Protein AF-A0A060ZAL7-F1 (afdb_monomer_lite)

Sequence (118 aa):
MSLSHTKVSDWQGLYKTVYSAVDTVRSLPQSIQLFQEISEGLSDDLYYIASLISRVVDFEGSLAENRFTVKPNVDPAIDEKKRRMMGLSDFLTDVARRELEHLDTRIPSCCVIYIPLV

Radius of gyration: 24.62 Å; chains: 1; bounding box: 59×27×68 Å

Secondary structure (DSSP, 8-state):
-PPP---HHHHHHHHHHHHHHHHHHHHS-TTSHHHHHHHHHS-HHHHHHHHHHHHHB-HHHHHHTTS--BPTTS-HHHHHHHHHHHTHHHHHHHHHHHHHHHS-TT------------

InterPro domains:
  IPR036187 DNA mismatch repair protein MutS, core domain superfamily [SSF48334] (15-116)

Organism: Oncorhynchus mykiss (NCBI:txid8022)

pLDDT: mean 85.96, std 7.51, range [42.53, 92.75]

Structure (mmCIF, N/CA/C/O backbone):
data_AF-A0A060ZAL7-F1
#
_entry.id   AF-A0A060ZAL7-F1
#
loop_
_atom_site.group_PDB
_atom_site.id
_atom_site.type_symbol
_atom_site.label_atom_id
_atom_site.label_alt_id
_atom_site.label_comp_id
_atom_site.label_asym_id
_atom_site.label_entity_id
_atom_site.label_seq_id
_atom_site.pdbx_PDB_ins_code
_atom_site.Cartn_x
_atom_site.Cartn_y
_atom_site.Cartn_z
_atom_site.occupancy
_atom_site.B_iso_or_equiv
_atom_site.auth_seq_id
_atom_site.auth_comp_id
_atom_site.auth_asym_id
_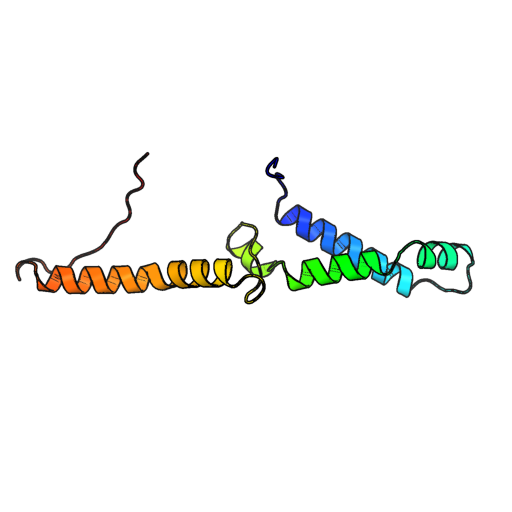atom_site.auth_atom_id
_atom_site.pdbx_PDB_model_num
ATOM 1 N N . MET A 1 1 ? -9.206 19.551 -6.755 1.00 42.53 1 MET A N 1
ATOM 2 C CA . MET A 1 1 ? -9.045 18.711 -5.549 1.00 42.53 1 MET A CA 1
ATOM 3 C C . MET A 1 1 ? -7.721 19.098 -4.913 1.00 42.53 1 MET A C 1
ATOM 5 O O . MET A 1 1 ? -6.714 19.014 -5.605 1.00 42.53 1 MET A O 1
ATOM 9 N N . SER A 1 2 ? -7.704 19.614 -3.681 1.00 52.81 2 SER A N 1
ATOM 10 C CA . SER A 1 2 ? -6.440 19.894 -2.986 1.00 52.81 2 SER A CA 1
ATOM 11 C C . SER A 1 2 ? -5.767 18.567 -2.643 1.00 52.81 2 SER A C 1
ATOM 13 O O . SER A 1 2 ? -6.385 17.726 -1.991 1.00 52.81 2 SER A O 1
ATOM 15 N N . LEU A 1 3 ? -4.531 18.364 -3.096 1.00 58.31 3 LEU A N 1
ATOM 16 C CA . LEU A 1 3 ? -3.723 17.214 -2.695 1.00 58.31 3 LEU A CA 1
ATOM 17 C C . LEU A 1 3 ? -3.524 17.278 -1.176 1.00 58.31 3 LEU A C 1
ATOM 19 O O . LEU A 1 3 ? -2.961 18.242 -0.662 1.00 58.31 3 LEU A O 1
ATOM 23 N N . SER A 1 4 ? -4.032 16.287 -0.448 1.00 64.31 4 SER A N 1
ATOM 24 C CA . SER A 1 4 ? -3.798 16.187 0.987 1.00 64.31 4 SER A CA 1
ATOM 25 C C . SER A 1 4 ? -2.343 15.774 1.228 1.00 64.31 4 SER A C 1
ATOM 27 O O . SER A 1 4 ? -1.859 14.802 0.651 1.00 64.31 4 SER A O 1
ATOM 29 N N . HIS A 1 5 ? -1.627 16.499 2.090 1.00 70.50 5 HIS A N 1
ATOM 30 C CA . HIS A 1 5 ? -0.227 16.214 2.451 1.00 70.50 5 HIS A CA 1
ATOM 31 C C . HIS A 1 5 ? -0.082 15.061 3.462 1.00 70.50 5 HIS A C 1
ATOM 33 O O . HIS A 1 5 ? 0.833 15.046 4.284 1.00 70.50 5 HIS A O 1
ATOM 39 N N . THR A 1 6 ? -1.005 14.104 3.422 1.00 80.25 6 THR A N 1
ATOM 40 C CA . THR A 1 6 ? -1.098 13.005 4.380 1.00 80.25 6 THR A CA 1
ATOM 41 C C . THR A 1 6 ? 0.060 12.033 4.172 1.00 80.25 6 THR A C 1
ATOM 43 O O . THR A 1 6 ? 0.226 11.468 3.088 1.00 80.25 6 THR A O 1
ATOM 46 N N . LYS A 1 7 ? 0.873 11.830 5.208 1.00 84.69 7 LYS A N 1
ATOM 47 C CA . LYS A 1 7 ? 1.998 10.889 5.204 1.00 84.69 7 LYS A CA 1
ATOM 48 C C . LYS A 1 7 ? 1.524 9.475 5.532 1.00 84.69 7 LYS A C 1
ATOM 50 O O . LYS A 1 7 ? 0.463 9.267 6.115 1.00 84.69 7 LYS A O 1
ATOM 55 N N . VAL A 1 8 ? 2.361 8.481 5.227 1.00 85.69 8 VAL A N 1
ATOM 56 C CA . VAL A 1 8 ? 2.136 7.078 5.632 1.00 85.69 8 VAL A CA 1
ATOM 57 C C . VAL A 1 8 ? 1.980 6.957 7.154 1.00 85.69 8 VAL A C 1
ATOM 59 O O . VAL A 1 8 ? 1.145 6.191 7.628 1.00 85.69 8 VAL A O 1
ATOM 62 N N . SER A 1 9 ? 2.727 7.762 7.917 1.00 86.88 9 SER A N 1
ATOM 63 C CA . SER A 1 9 ? 2.621 7.842 9.379 1.00 86.88 9 SER A CA 1
ATOM 64 C C . SER A 1 9 ? 1.226 8.242 9.853 1.00 86.88 9 SER A C 1
ATOM 66 O O . SER A 1 9 ? 0.755 7.723 10.861 1.00 86.88 9 SER A O 1
ATOM 68 N N . ASP A 1 10 ? 0.552 9.126 9.119 1.00 89.56 10 ASP A N 1
ATOM 69 C CA . ASP A 1 10 ? -0.774 9.618 9.487 1.00 89.56 10 ASP A CA 1
ATOM 70 C C . ASP A 1 10 ? -1.815 8.510 9.276 1.00 89.56 10 ASP A C 1
ATOM 72 O O . ASP A 1 10 ? -2.661 8.277 10.137 1.00 89.56 10 ASP A O 1
ATOM 76 N N . TRP A 1 11 ? -1.691 7.748 8.182 1.00 89.56 11 TRP A N 1
ATOM 77 C CA . TRP A 1 11 ? -2.512 6.559 7.924 1.00 89.56 11 TRP A CA 1
ATOM 78 C C . TRP A 1 11 ? -2.286 5.452 8.957 1.00 89.56 11 TRP A C 1
ATOM 80 O O . TRP A 1 11 ? -3.244 4.823 9.406 1.00 89.56 11 TRP A O 1
ATOM 90 N N . GLN A 1 12 ? -1.034 5.225 9.365 1.00 89.31 12 GLN A N 1
ATOM 91 C CA . GLN A 1 12 ? -0.713 4.284 10.441 1.00 89.31 12 GLN A CA 1
ATOM 92 C C . GLN A 1 12 ? -1.290 4.738 11.783 1.00 89.31 12 GLN A C 1
ATOM 94 O O . GLN A 1 12 ? -1.826 3.913 12.522 1.00 89.31 12 GLN A O 1
ATOM 99 N N . GLY A 1 13 ? -1.184 6.032 12.097 1.00 91.00 13 GLY A N 1
ATOM 100 C CA . GLY A 1 13 ? -1.766 6.626 13.296 1.00 91.00 13 GLY A CA 1
ATOM 101 C C . GLY A 1 13 ? -3.276 6.432 13.326 1.00 91.00 13 GLY A C 1
ATOM 102 O O . GLY A 1 13 ? -3.794 5.857 14.278 1.00 91.00 13 GLY A O 1
ATOM 103 N N . LEU A 1 14 ? -3.959 6.797 12.238 1.00 91.56 14 LEU A N 1
ATOM 104 C CA . LEU A 1 14 ? -5.401 6.620 12.099 1.00 91.56 14 LEU A CA 1
ATOM 105 C C . LEU A 1 14 ? -5.815 5.154 12.283 1.00 91.56 14 LEU A C 1
ATOM 107 O O . LEU A 1 14 ? -6.695 4.868 13.090 1.00 91.56 14 LEU A O 1
ATOM 111 N N . TYR A 1 15 ? -5.152 4.221 11.592 1.00 92.06 15 TYR A N 1
ATOM 112 C CA . TYR A 1 15 ? -5.443 2.791 11.725 1.00 92.06 15 TYR A CA 1
ATOM 113 C C . TYR A 1 15 ? -5.293 2.304 13.170 1.00 92.06 15 TYR A C 1
ATOM 115 O O . TYR A 1 15 ? -6.196 1.659 13.701 1.00 92.06 15 TYR A O 1
ATOM 123 N N . LYS A 1 16 ? -4.177 2.646 13.827 1.00 91.69 16 LYS A N 1
ATOM 124 C CA . LYS A 1 16 ? -3.914 2.256 15.218 1.00 91.69 16 LYS A CA 1
ATOM 125 C C . LYS A 1 16 ? -4.941 2.845 16.175 1.00 91.69 16 LYS A C 1
ATOM 127 O O . LYS A 1 16 ? -5.424 2.120 17.038 1.00 91.69 16 LYS A O 1
ATOM 132 N N . THR A 1 17 ? -5.286 4.122 16.026 1.00 92.50 17 THR A N 1
ATOM 133 C CA . THR A 1 17 ? -6.275 4.792 16.877 1.00 92.50 17 THR A CA 1
ATOM 134 C C . THR A 1 17 ? -7.644 4.140 16.743 1.00 92.50 17 THR A C 1
ATOM 136 O O . THR A 1 17 ? -8.236 3.771 17.752 1.00 92.50 17 THR A O 1
ATOM 139 N N . VAL A 1 18 ? -8.124 3.945 15.513 1.00 90.88 18 VAL A N 1
ATOM 140 C CA . VAL A 1 18 ? -9.443 3.353 15.259 1.00 90.88 18 VAL A CA 1
ATOM 141 C C . VAL A 1 18 ? -9.497 1.910 15.761 1.00 90.88 18 VAL A C 1
ATOM 143 O O . VAL A 1 18 ? -10.425 1.544 16.477 1.00 90.88 18 VAL A O 1
ATOM 146 N N . TYR A 1 19 ? -8.478 1.103 15.454 1.00 88.25 19 TYR A N 1
ATOM 147 C CA . TYR A 1 19 ? -8.416 -0.283 15.912 1.00 88.25 19 TYR A CA 1
ATOM 148 C C . TYR A 1 19 ? -8.375 -0.380 17.443 1.00 88.25 19 TYR A C 1
ATOM 150 O O . TYR A 1 19 ? -9.146 -1.134 18.030 1.00 88.25 19 TYR A O 1
ATOM 158 N N . SER A 1 20 ? -7.524 0.420 18.095 1.00 88.94 20 SER A N 1
ATOM 159 C CA . SER A 1 20 ? -7.394 0.417 19.559 1.00 88.94 20 SER A CA 1
ATOM 160 C C . SER A 1 20 ? -8.674 0.885 20.243 1.00 88.94 20 SER A C 1
ATOM 162 O O . SER A 1 20 ? -9.034 0.349 21.285 1.00 88.94 20 SER A O 1
ATOM 164 N N . ALA A 1 21 ? -9.381 1.860 19.667 1.00 87.94 21 ALA A N 1
ATOM 165 C CA . ALA A 1 21 ? -10.654 2.328 20.197 1.00 87.94 21 ALA A CA 1
ATOM 166 C C . ALA A 1 21 ? -11.712 1.211 20.168 1.00 87.94 21 ALA A C 1
ATOM 168 O O . ALA A 1 21 ? -12.356 0.955 21.183 1.00 87.94 21 ALA A O 1
ATOM 169 N N . VAL A 1 22 ? -11.825 0.486 19.048 1.00 85.69 22 VAL A N 1
ATOM 170 C CA . VAL A 1 22 ? -12.737 -0.665 18.923 1.00 85.69 22 VAL A CA 1
ATOM 171 C C . VAL A 1 22 ? -12.362 -1.788 19.897 1.00 85.69 22 VAL A C 1
ATOM 173 O O . VAL A 1 22 ? -13.237 -2.353 20.551 1.00 85.69 22 VAL A O 1
ATOM 176 N N . ASP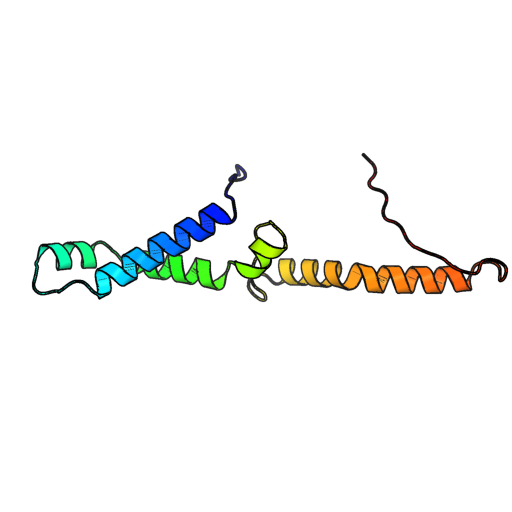 A 1 23 ? -11.075 -2.107 20.019 1.00 86.56 23 ASP A N 1
ATOM 177 C CA . ASP A 1 23 ? -10.585 -3.162 20.917 1.00 86.56 23 ASP A CA 1
ATOM 178 C C . ASP A 1 23 ? -10.807 -2.817 22.401 1.00 86.56 23 ASP A C 1
ATOM 180 O O . ASP A 1 23 ? -11.273 -3.638 23.196 1.00 86.56 23 ASP A O 1
ATOM 184 N N . THR A 1 24 ? -10.573 -1.553 22.765 1.00 86.06 24 THR A N 1
ATOM 185 C CA . THR A 1 24 ? -10.823 -1.045 24.120 1.00 86.06 24 THR A CA 1
ATOM 186 C C . THR A 1 24 ? -12.307 -1.139 24.459 1.00 86.06 24 THR A C 1
ATOM 188 O O . THR A 1 24 ? -12.667 -1.681 25.495 1.00 86.06 24 THR A O 1
ATOM 191 N N . VAL A 1 25 ? -13.192 -0.689 23.568 1.00 84.31 25 VAL A N 1
ATOM 192 C CA . VAL A 1 25 ? -14.644 -0.753 23.795 1.00 84.31 25 VAL A CA 1
ATOM 193 C C . VAL A 1 25 ? -15.135 -2.187 23.982 1.00 84.31 25 VAL A C 1
ATOM 195 O O . VAL A 1 25 ? -15.921 -2.455 24.888 1.00 84.31 25 VAL A O 1
ATOM 198 N N . ARG A 1 26 ? -14.636 -3.126 23.171 1.00 81.81 26 ARG A N 1
ATOM 199 C CA . ARG A 1 26 ? -15.003 -4.549 23.265 1.00 81.81 26 ARG A CA 1
ATOM 200 C C . ARG A 1 26 ? -14.542 -5.216 24.560 1.00 81.81 26 ARG A C 1
ATOM 202 O O . ARG A 1 26 ? -15.136 -6.213 24.960 1.00 81.81 26 ARG A O 1
ATOM 209 N N . SER A 1 27 ? -13.499 -4.691 25.200 1.00 85.50 27 SER A N 1
ATOM 210 C CA . SER A 1 27 ? -12.969 -5.219 26.462 1.00 85.50 27 SER A CA 1
ATOM 211 C C . SER A 1 27 ? -13.571 -4.562 27.711 1.00 85.50 27 SER A C 1
ATOM 213 O O . SER A 1 27 ? -13.350 -5.057 28.818 1.00 85.50 27 SER A O 1
ATOM 215 N N . LEU A 1 28 ? -14.363 -3.490 27.567 1.00 85.69 28 LEU A N 1
ATOM 216 C CA . LEU A 1 28 ? -14.999 -2.819 28.701 1.00 85.69 28 LEU A CA 1
ATOM 217 C C . LEU A 1 28 ? -16.179 -3.630 29.274 1.00 85.69 28 LEU A C 1
ATOM 219 O O . LEU A 1 28 ? -16.995 -4.168 28.515 1.00 85.69 28 LEU A O 1
ATOM 223 N N . PRO A 1 29 ? -16.337 -3.676 30.614 1.00 85.44 29 PRO A N 1
ATOM 224 C CA . PRO A 1 29 ? -17.483 -4.312 31.252 1.00 85.44 29 PRO A CA 1
ATOM 225 C C . PRO A 1 29 ? -18.797 -3.631 30.859 1.00 85.44 29 PRO A C 1
ATOM 227 O O . PRO A 1 29 ? -19.016 -2.460 31.155 1.00 85.44 29 PRO A O 1
ATOM 230 N N . GLN A 1 30 ? -19.720 -4.394 30.281 1.00 82.62 30 GLN A N 1
ATOM 231 C CA . GLN A 1 30 ? -21.043 -3.893 29.885 1.00 82.62 30 GLN A CA 1
ATOM 232 C C . GLN A 1 30 ? -22.009 -3.709 31.069 1.00 82.62 30 GLN A C 1
ATOM 234 O O . GLN A 1 30 ? -23.156 -3.325 30.885 1.00 82.62 30 GLN A O 1
ATOM 239 N N . SER A 1 31 ? -21.565 -3.986 32.299 1.00 86.69 31 SER A N 1
ATOM 240 C CA . SER A 1 31 ? -22.347 -3.762 33.520 1.00 86.69 31 SER A CA 1
ATOM 241 C C . SER A 1 31 ? -22.418 -2.289 33.936 1.00 86.69 31 SER A C 1
ATOM 243 O O . SER A 1 31 ? -23.231 -1.939 34.788 1.00 86.69 31 SER A O 1
ATOM 245 N N . ILE A 1 32 ? -21.563 -1.432 33.370 1.00 89.06 32 ILE A N 1
ATOM 246 C CA . ILE A 1 32 ? -21.508 0.001 33.666 1.00 89.06 32 ILE A CA 1
ATOM 247 C C . ILE A 1 32 ? -22.178 0.757 32.519 1.00 89.06 32 ILE A C 1
ATOM 249 O O . ILE A 1 32 ? -21.706 0.710 31.385 1.00 89.06 32 ILE A O 1
ATOM 253 N N . GLN A 1 33 ? -23.237 1.506 32.832 1.00 88.62 33 GLN A N 1
ATOM 254 C CA . GLN A 1 33 ? -24.047 2.234 31.848 1.00 88.62 33 GLN A CA 1
ATOM 255 C C . GLN A 1 33 ? -23.217 3.185 30.968 1.00 88.62 33 GLN A C 1
ATOM 257 O O . GLN A 1 33 ? -23.391 3.213 29.757 1.00 88.62 33 GLN A O 1
ATOM 262 N N . LEU A 1 34 ? -22.241 3.894 31.547 1.00 88.94 34 LEU A N 1
ATOM 263 C CA . LEU A 1 34 ? -21.340 4.769 30.787 1.00 88.94 34 LEU A CA 1
ATOM 264 C C . LEU A 1 34 ? -20.552 4.006 29.707 1.00 88.94 34 LEU A C 1
ATOM 266 O O . LEU A 1 34 ? -20.323 4.525 28.620 1.00 88.94 34 LEU A O 1
ATOM 270 N N . PHE A 1 35 ? -20.120 2.774 29.992 1.00 88.44 35 PHE A N 1
ATOM 271 C CA . PHE A 1 35 ? -19.394 1.961 29.017 1.00 88.44 35 PHE A CA 1
ATOM 272 C C . PHE A 1 35 ? -20.313 1.418 27.925 1.00 88.44 35 PHE A C 1
ATOM 274 O O . PHE A 1 35 ? -19.872 1.326 26.782 1.00 88.44 35 PHE A O 1
ATOM 281 N N . GLN A 1 36 ? -21.580 1.140 28.245 1.00 84.62 36 GLN A N 1
ATOM 282 C CA . GLN A 1 36 ? -22.593 0.825 27.237 1.00 84.62 36 GLN A CA 1
ATOM 283 C C . GLN A 1 36 ? -22.826 2.016 26.301 1.00 84.62 36 GLN A C 1
ATOM 285 O O . GLN A 1 36 ? -22.689 1.857 25.093 1.00 84.62 36 GLN A O 1
ATOM 290 N N . GLU A 1 37 ? -23.046 3.218 26.840 1.00 87.44 37 GLU A N 1
ATOM 291 C CA . GLU A 1 37 ? -23.248 4.440 26.044 1.00 87.44 37 GLU A CA 1
ATOM 292 C C . GLU A 1 37 ? -22.044 4.746 25.134 1.00 87.44 37 GLU A C 1
ATOM 294 O O . GLU A 1 37 ? -22.206 5.090 23.963 1.00 87.44 37 GLU A O 1
ATOM 299 N N . ILE A 1 38 ? -20.815 4.560 25.635 1.00 85.44 38 ILE A N 1
ATOM 300 C CA . ILE A 1 38 ? -19.594 4.690 24.824 1.00 85.44 38 ILE A CA 1
ATOM 301 C C . ILE A 1 38 ? -19.544 3.612 23.736 1.00 85.44 38 ILE A C 1
ATOM 303 O O . ILE A 1 38 ? -19.164 3.909 22.604 1.00 85.44 38 ILE A O 1
ATOM 307 N N . SER A 1 39 ? -19.918 2.372 24.059 1.00 82.44 39 SER A N 1
ATOM 308 C CA . SER A 1 39 ? -19.903 1.273 23.092 1.00 82.44 39 SER A CA 1
ATOM 309 C C . SER A 1 39 ? -20.924 1.441 21.973 1.00 82.44 39 SER A C 1
ATOM 311 O O . SER A 1 39 ? -20.621 1.123 20.830 1.00 82.44 39 SER A O 1
ATOM 313 N N . GLU A 1 40 ? -22.090 2.005 22.284 1.00 82.38 40 GLU A N 1
ATOM 314 C CA . GLU A 1 40 ? -23.120 2.342 21.304 1.00 82.38 40 GLU A CA 1
ATOM 315 C C . GLU A 1 40 ? -22.693 3.533 20.433 1.00 82.38 40 GLU A C 1
ATOM 317 O O . GLU A 1 40 ? -22.981 3.563 19.237 1.00 82.38 40 GLU A O 1
ATOM 322 N N . GLY A 1 41 ? -21.972 4.502 21.011 1.00 80.38 41 GLY A N 1
ATOM 323 C CA . GLY A 1 41 ? -21.445 5.662 20.290 1.00 80.38 41 GLY A CA 1
ATOM 324 C C . GLY A 1 41 ? -20.267 5.345 19.361 1.00 80.38 41 GLY A C 1
ATOM 325 O O . GLY A 1 41 ? -20.106 5.997 18.327 1.00 80.38 41 GLY A O 1
ATOM 326 N N . LEU A 1 42 ? -19.441 4.348 19.697 1.00 77.44 42 LEU A N 1
ATOM 327 C CA . LEU A 1 42 ? -18.409 3.825 18.800 1.00 77.44 42 LEU A CA 1
ATOM 328 C C . LEU A 1 42 ? -19.031 2.826 17.819 1.00 77.44 42 LEU A C 1
ATOM 330 O O . LEU A 1 42 ? -19.039 1.619 18.041 1.00 77.44 42 LEU A O 1
ATOM 334 N N . SER A 1 43 ? -19.545 3.369 16.716 1.00 70.62 43 SER A N 1
ATOM 335 C CA . SER A 1 43 ? -20.293 2.621 15.708 1.00 70.62 43 SER A CA 1
ATOM 336 C C . SER A 1 43 ? -19.454 1.596 14.935 1.00 70.62 43 SER A C 1
ATOM 338 O O . SER A 1 43 ? -18.219 1.660 14.855 1.00 70.62 43 SER A O 1
ATOM 340 N N . ASP A 1 44 ? -20.167 0.699 14.246 1.00 79.81 44 ASP A N 1
ATOM 341 C CA . ASP A 1 44 ? -19.626 -0.182 13.206 1.00 79.81 44 ASP A CA 1
ATOM 342 C C . ASP A 1 44 ? -18.858 0.581 12.109 1.00 79.81 44 ASP A C 1
ATOM 344 O O . ASP A 1 44 ? -18.021 -0.010 11.424 1.00 79.81 44 ASP A O 1
ATOM 348 N N . ASP A 1 45 ? -19.061 1.897 11.967 1.00 85.56 45 ASP A N 1
ATOM 349 C CA . ASP A 1 45 ? -18.344 2.722 10.992 1.00 85.56 45 ASP A CA 1
ATOM 350 C C . ASP A 1 45 ? -16.847 2.792 11.299 1.00 85.56 45 ASP A C 1
ATOM 352 O O . ASP A 1 45 ? -16.028 2.775 10.381 1.00 85.56 45 ASP A O 1
ATOM 356 N N . LEU A 1 46 ? -16.454 2.822 12.577 1.00 86.12 46 LEU A N 1
ATOM 357 C CA . LEU A 1 46 ? -15.040 2.794 12.957 1.00 86.12 46 LEU A CA 1
ATOM 358 C C . LEU A 1 46 ? -14.409 1.456 12.580 1.00 86.12 46 LEU A C 1
ATOM 360 O O . LEU A 1 46 ? -13.326 1.413 11.990 1.00 86.12 46 LEU A O 1
ATOM 364 N N . TYR A 1 47 ? -15.114 0.357 12.840 1.00 85.44 47 TYR A N 1
ATOM 365 C CA . TYR A 1 47 ? -14.666 -0.960 12.404 1.00 85.44 47 TYR A CA 1
ATOM 366 C C . TYR A 1 47 ? -14.562 -1.035 10.874 1.00 85.44 47 TYR A C 1
ATOM 368 O O . TYR A 1 47 ? -13.564 -1.524 10.336 1.00 85.44 47 TYR A O 1
ATOM 376 N N . TYR A 1 48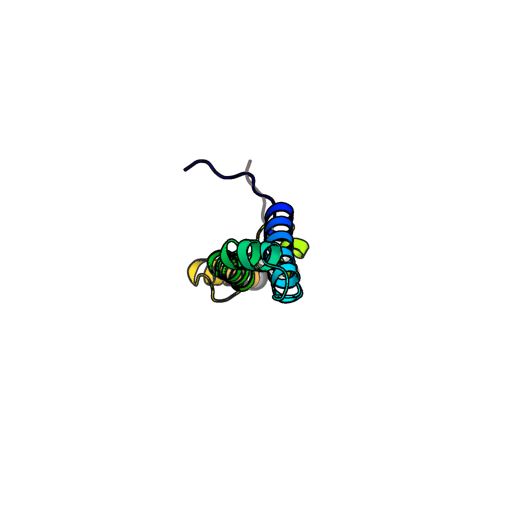 ? -15.544 -0.480 10.165 1.00 89.94 48 TYR A N 1
ATOM 377 C CA . TYR A 1 48 ? -15.546 -0.401 8.712 1.00 89.94 48 TYR A CA 1
ATOM 378 C C . TYR A 1 48 ? -14.354 0.406 8.181 1.00 89.94 48 TYR A C 1
ATOM 380 O O . TYR A 1 48 ? -13.631 -0.087 7.314 1.00 89.94 48 TYR A O 1
ATOM 388 N N . ILE A 1 49 ? -14.065 1.579 8.749 1.00 90.56 49 ILE A N 1
ATOM 389 C CA . ILE A 1 49 ? -12.904 2.407 8.389 1.00 90.56 49 ILE A CA 1
ATOM 390 C C . ILE A 1 49 ? -11.594 1.643 8.617 1.00 90.56 49 ILE A C 1
ATOM 392 O O . ILE A 1 49 ? -10.752 1.597 7.718 1.00 90.56 49 ILE A O 1
ATOM 396 N N . ALA A 1 50 ? -11.420 0.994 9.773 1.00 89.31 50 ALA A N 1
ATOM 397 C CA . ALA A 1 50 ? -10.233 0.179 10.035 1.00 89.31 50 ALA A CA 1
ATOM 398 C C . ALA A 1 50 ? -10.092 -0.964 9.018 1.00 89.31 50 ALA A C 1
ATOM 400 O O . ALA A 1 50 ? -8.993 -1.223 8.520 1.00 89.31 50 ALA A O 1
ATOM 401 N N . SER A 1 51 ? -11.205 -1.614 8.665 1.00 91.19 51 SER A N 1
ATOM 402 C CA . SER A 1 51 ? -11.224 -2.689 7.672 1.00 91.19 51 SER A CA 1
ATOM 403 C C . SER A 1 51 ? -10.837 -2.191 6.276 1.00 91.19 51 SER A C 1
ATOM 405 O O . SER A 1 51 ? -10.047 -2.842 5.590 1.00 91.19 51 SER A O 1
ATOM 407 N N . LEU A 1 52 ? -11.320 -1.011 5.873 1.00 92.56 52 LEU A N 1
ATOM 408 C CA . LEU A 1 52 ? -10.987 -0.391 4.594 1.00 92.56 52 LEU A CA 1
ATOM 409 C C . LEU A 1 52 ? -9.504 -0.043 4.530 1.00 92.56 52 LEU A C 1
ATOM 411 O O . LEU A 1 52 ? -8.831 -0.417 3.571 1.00 92.56 52 LEU A O 1
ATOM 415 N N . ILE A 1 53 ? -8.977 0.609 5.568 1.00 91.88 53 ILE A N 1
ATOM 416 C CA . ILE A 1 53 ? -7.558 0.966 5.633 1.00 91.88 53 ILE A CA 1
ATOM 417 C C . ILE A 1 53 ? -6.695 -0.299 5.571 1.00 91.88 53 ILE A C 1
ATOM 419 O O . ILE A 1 53 ? -5.767 -0.365 4.771 1.00 91.88 53 ILE A O 1
ATOM 423 N N . SER A 1 54 ? -7.036 -1.334 6.343 1.00 90.56 54 SER A N 1
ATOM 424 C CA . SER A 1 54 ? -6.307 -2.607 6.335 1.00 90.56 54 SER A CA 1
ATOM 425 C C . SER A 1 54 ? -6.340 -3.304 4.971 1.00 90.56 54 SER A C 1
ATOM 427 O O . SER A 1 54 ? -5.349 -3.908 4.559 1.00 90.56 54 SER A O 1
ATOM 429 N N . ARG A 1 55 ? -7.451 -3.222 4.232 1.00 91.88 55 ARG A N 1
ATOM 430 C CA . ARG A 1 55 ? -7.581 -3.834 2.899 1.00 91.88 55 ARG A CA 1
ATOM 431 C C . ARG A 1 55 ? -6.865 -3.055 1.800 1.00 91.88 55 ARG A C 1
ATOM 433 O O . ARG A 1 55 ? -6.413 -3.672 0.843 1.00 91.88 55 ARG A O 1
ATOM 440 N N . VAL A 1 56 ? -6.780 -1.734 1.926 1.00 92.75 56 VAL A N 1
ATOM 441 C CA . VAL A 1 56 ? -6.248 -0.850 0.881 1.00 92.75 56 VAL A CA 1
ATOM 442 C C . VAL A 1 56 ? -4.758 -0.580 1.064 1.00 92.75 56 VAL A C 1
ATOM 444 O O . VAL A 1 56 ? -4.008 -0.612 0.092 1.00 92.75 56 VAL A O 1
ATOM 447 N N . VAL A 1 57 ? -4.315 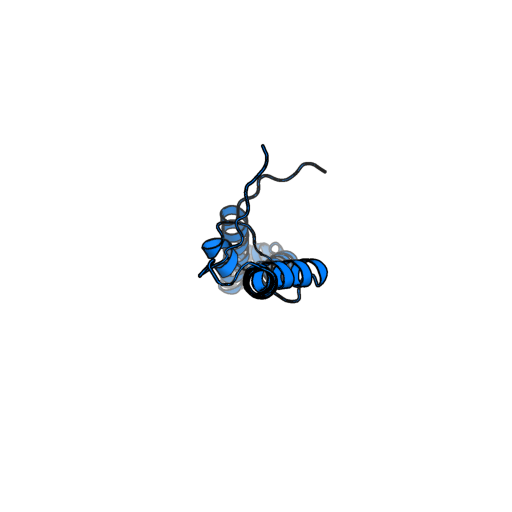-0.300 2.288 1.00 91.75 57 VAL A N 1
ATOM 448 C CA . VAL A 1 57 ? -2.968 0.219 2.547 1.00 91.75 57 VAL A CA 1
ATOM 449 C C . VAL A 1 57 ? -1.983 -0.920 2.761 1.00 91.75 57 VAL A C 1
ATOM 451 O O . VAL A 1 57 ? -2.165 -1.770 3.634 1.00 91.75 57 VAL A O 1
ATOM 454 N N . ASP A 1 58 ? -0.907 -0.918 1.980 1.00 91.50 58 ASP A N 1
ATOM 455 C CA . ASP A 1 58 ? 0.242 -1.786 2.198 1.00 91.50 58 ASP A CA 1
ATOM 456 C C . ASP A 1 58 ? 1.231 -1.070 3.115 1.00 91.50 58 ASP A C 1
ATOM 458 O O . ASP A 1 58 ? 2.081 -0.309 2.658 1.00 91.50 58 ASP A O 1
ATOM 462 N N . PHE A 1 59 ? 1.091 -1.254 4.428 1.00 88.44 59 PHE A N 1
ATOM 463 C CA . PHE A 1 59 ? 1.959 -0.584 5.397 1.00 88.44 59 PHE A CA 1
ATOM 464 C C . PHE A 1 59 ? 3.422 -1.021 5.300 1.00 88.44 59 PHE A C 1
ATOM 466 O O . PHE A 1 59 ? 4.300 -0.203 5.560 1.00 88.44 59 PHE A O 1
ATOM 473 N N . GLU A 1 60 ? 3.685 -2.272 4.927 1.00 87.94 60 GLU A N 1
ATOM 474 C CA . GLU A 1 60 ? 5.041 -2.805 4.803 1.00 87.94 60 GLU A CA 1
ATOM 475 C C . GLU A 1 60 ? 5.717 -2.247 3.549 1.00 87.94 60 GLU A C 1
ATOM 477 O O . GLU A 1 60 ? 6.772 -1.616 3.645 1.00 87.94 60 GLU A O 1
ATOM 482 N N . GLY A 1 61 ? 5.045 -2.350 2.397 1.00 85.75 61 GLY A N 1
ATOM 483 C CA . GLY A 1 61 ? 5.510 -1.747 1.149 1.00 85.75 61 GLY A CA 1
ATOM 484 C C . GLY A 1 61 ? 5.646 -0.228 1.253 1.00 85.75 61 GLY A C 1
ATOM 485 O O . GLY A 1 61 ? 6.608 0.345 0.746 1.00 85.75 61 GLY A O 1
ATOM 486 N N . SER A 1 62 ? 4.746 0.429 1.992 1.00 87.12 62 SER A N 1
ATOM 487 C CA . SER A 1 62 ? 4.811 1.882 2.170 1.00 87.12 62 SER A CA 1
ATOM 488 C C . SER A 1 62 ? 6.023 2.338 2.986 1.00 87.12 62 SER A C 1
ATOM 490 O O . SER A 1 62 ? 6.556 3.426 2.757 1.00 87.12 62 SER A O 1
ATOM 492 N N . LEU A 1 63 ? 6.454 1.527 3.958 1.00 84.88 63 LEU A N 1
ATOM 493 C CA . LEU A 1 63 ? 7.664 1.786 4.737 1.00 84.88 63 LEU A CA 1
ATOM 494 C C . LEU A 1 63 ? 8.921 1.526 3.902 1.00 84.88 63 LEU A C 1
ATOM 496 O O . LEU A 1 63 ? 9.848 2.332 3.948 1.00 84.88 63 LEU A O 1
ATOM 500 N N . ALA A 1 64 ? 8.933 0.445 3.118 1.00 85.94 64 ALA A N 1
ATOM 501 C CA . ALA A 1 64 ? 10.060 0.091 2.257 1.00 85.94 64 ALA A CA 1
ATOM 502 C C . ALA A 1 64 ? 10.301 1.126 1.143 1.00 85.94 64 ALA A C 1
ATOM 504 O O . ALA A 1 64 ? 11.441 1.496 0.876 1.00 85.94 64 ALA A O 1
ATOM 505 N N . GLU A 1 65 ? 9.233 1.632 0.521 1.00 83.19 65 GLU A N 1
ATOM 506 C CA . GLU A 1 65 ? 9.310 2.611 -0.574 1.00 83.19 65 GLU A CA 1
ATOM 507 C C . GLU A 1 65 ? 9.311 4.073 -0.087 1.00 83.19 65 GLU A C 1
ATOM 509 O O . GLU A 1 65 ? 9.407 4.995 -0.899 1.00 83.19 65 GLU A O 1
ATOM 514 N N . ASN A 1 66 ? 9.181 4.303 1.228 1.00 83.06 66 ASN A N 1
ATOM 515 C CA . ASN A 1 66 ? 9.003 5.624 1.847 1.00 83.06 66 ASN A CA 1
ATOM 516 C C . ASN A 1 66 ? 7.913 6.477 1.156 1.00 83.06 66 ASN A C 1
ATOM 518 O O . ASN A 1 66 ? 8.020 7.698 1.007 1.00 83.06 66 ASN A O 1
ATOM 522 N N . ARG A 1 67 ? 6.851 5.815 0.693 1.00 84.44 67 ARG A N 1
ATOM 523 C CA . ARG A 1 67 ? 5.741 6.398 -0.065 1.00 84.44 67 ARG A CA 1
ATOM 524 C C . ARG A 1 67 ? 4.476 5.615 0.244 1.00 84.44 67 ARG A C 1
ATOM 526 O O . ARG A 1 67 ? 4.543 4.447 0.571 1.00 84.44 67 ARG A O 1
ATOM 533 N N . PHE A 1 68 ? 3.309 6.243 0.149 1.00 86.62 68 PHE A N 1
ATOM 534 C CA . PHE A 1 68 ? 2.053 5.511 0.295 1.00 86.62 68 PHE A CA 1
ATOM 535 C C . PHE A 1 68 ? 1.878 4.492 -0.836 1.00 86.62 68 PHE A C 1
ATOM 537 O O . PHE A 1 68 ? 1.810 4.861 -2.014 1.00 86.62 68 PHE A O 1
ATOM 544 N N . THR A 1 69 ? 1.752 3.228 -0.447 1.00 89.00 69 THR A N 1
ATOM 545 C CA . THR A 1 69 ? 1.672 2.080 -1.340 1.00 89.00 69 THR A CA 1
ATOM 546 C C . THR A 1 69 ? 0.371 1.328 -1.076 1.00 89.00 69 THR A C 1
ATOM 548 O O . THR A 1 69 ? -0.003 1.029 0.056 1.00 89.00 69 THR A O 1
ATOM 551 N N . VAL A 1 70 ? -0.358 1.061 -2.158 1.00 91.50 70 VAL A N 1
ATOM 552 C CA . VAL A 1 70 ? -1.630 0.328 -2.139 1.00 91.50 70 VAL A CA 1
ATOM 553 C C . VAL A 1 70 ? -1.359 -1.173 -2.265 1.00 91.50 70 VAL A C 1
ATOM 555 O O . VAL A 1 70 ? -0.460 -1.562 -3.021 1.00 91.50 70 VAL A O 1
ATOM 558 N N . LYS A 1 71 ? -2.133 -2.003 -1.555 1.00 91.94 71 LYS A N 1
ATOM 559 C CA . LYS A 1 71 ? -2.066 -3.469 -1.634 1.00 91.94 71 LYS A CA 1
ATOM 560 C C . LYS A 1 71 ? -2.396 -3.995 -3.039 1.00 91.94 71 LYS A C 1
ATOM 562 O O . LYS A 1 71 ? -3.172 -3.362 -3.758 1.00 91.94 71 LYS A O 1
ATOM 567 N N . PRO A 1 72 ? -1.863 -5.170 -3.419 1.00 88.94 72 PRO A N 1
ATOM 568 C CA . PRO A 1 72 ? -2.217 -5.815 -4.680 1.00 88.94 72 PRO A CA 1
ATOM 569 C C . PRO A 1 72 ? -3.720 -6.099 -4.779 1.00 88.94 72 PRO A C 1
ATOM 571 O O . PRO A 1 72 ? -4.357 -6.443 -3.781 1.00 88.94 72 PRO A O 1
ATOM 574 N N . ASN A 1 73 ? -4.266 -6.040 -5.992 1.00 89.06 73 ASN A N 1
ATOM 575 C CA . ASN A 1 73 ? -5.664 -6.322 -6.341 1.00 89.06 73 ASN A CA 1
ATOM 576 C C . ASN A 1 73 ? -6.692 -5.303 -5.824 1.00 89.06 73 ASN A C 1
ATOM 578 O O . ASN A 1 73 ? -7.895 -5.539 -5.930 1.00 89.06 73 ASN A O 1
ATOM 582 N N . VAL A 1 74 ? -6.246 -4.177 -5.264 1.00 91.00 74 VAL A N 1
ATOM 583 C CA . VAL A 1 74 ? -7.141 -3.078 -4.871 1.00 91.00 74 VAL A CA 1
ATOM 584 C C . VAL A 1 74 ? -7.509 -2.224 -6.083 1.00 91.00 74 VAL A C 1
ATOM 586 O O . VAL A 1 74 ? -8.659 -1.818 -6.222 1.00 91.00 74 VAL A O 1
ATOM 589 N N . ASP A 1 75 ? -6.540 -1.968 -6.963 1.00 91.06 75 ASP A N 1
ATOM 590 C CA . ASP A 1 75 ? -6.726 -1.192 -8.186 1.00 91.06 75 ASP A CA 1
ATOM 591 C C . ASP A 1 75 ? -5.915 -1.831 -9.331 1.00 91.06 75 ASP A C 1
ATOM 593 O O . ASP A 1 75 ? -4.680 -1.732 -9.346 1.00 91.06 75 ASP A O 1
ATOM 597 N N . PRO A 1 76 ? -6.588 -2.439 -10.328 1.00 91.12 76 PRO A N 1
ATOM 598 C CA . PRO A 1 76 ? -5.924 -3.092 -11.455 1.00 91.12 76 PRO A CA 1
ATOM 599 C C . PRO A 1 76 ? -5.004 -2.168 -12.263 1.00 91.12 76 PRO A C 1
ATOM 601 O O . PRO A 1 76 ? -4.008 -2.623 -12.825 1.00 91.12 76 PRO A O 1
ATOM 604 N N . ALA A 1 77 ? -5.315 -0.871 -12.344 1.00 91.00 77 ALA A N 1
ATOM 605 C CA . ALA A 1 77 ? -4.510 0.092 -13.083 1.00 91.00 77 ALA A CA 1
ATOM 606 C C . ALA A 1 77 ? -3.226 0.458 -12.324 1.00 91.00 77 ALA A C 1
ATOM 608 O O . ALA A 1 77 ? -2.181 0.662 -12.950 1.00 91.00 77 ALA A O 1
ATOM 609 N N . ILE A 1 78 ? -3.275 0.529 -10.988 1.00 88.75 78 ILE A N 1
ATOM 610 C CA . ILE A 1 78 ? -2.071 0.683 -10.156 1.00 88.75 78 ILE A CA 1
ATOM 611 C C . ILE A 1 78 ? -1.208 -0.575 -10.254 1.00 88.75 78 ILE A C 1
ATOM 613 O O . ILE A 1 78 ? 0.005 -0.465 -10.446 1.00 88.75 78 ILE A O 1
ATOM 617 N N . ASP A 1 79 ? -1.824 -1.752 -10.185 1.00 89.62 79 ASP A N 1
ATOM 618 C CA . ASP A 1 79 ? -1.120 -3.032 -10.260 1.00 89.62 79 ASP A CA 1
ATOM 619 C C . ASP A 1 79 ? -0.416 -3.222 -11.608 1.00 89.62 79 ASP A C 1
ATOM 621 O O . ASP A 1 79 ? 0.750 -3.612 -11.652 1.00 89.62 79 ASP A O 1
ATOM 625 N N . GLU A 1 80 ? -1.080 -2.878 -12.715 1.00 90.69 80 GLU A N 1
ATOM 626 C CA . GLU A 1 80 ? -0.481 -2.884 -14.053 1.00 90.69 80 GLU A CA 1
ATOM 627 C C . GLU A 1 80 ? 0.738 -1.956 -14.132 1.00 90.69 80 GLU A C 1
ATOM 629 O O . GLU A 1 80 ? 1.793 -2.342 -14.640 1.00 90.69 80 GLU A O 1
ATOM 634 N N . LYS A 1 81 ? 0.625 -0.734 -13.595 1.00 89.44 81 LYS A N 1
ATOM 635 C CA . LYS A 1 81 ? 1.730 0.236 -13.583 1.00 89.44 81 LYS A CA 1
ATOM 636 C C . LYS A 1 81 ? 2.906 -0.258 -12.747 1.00 89.44 81 LYS A C 1
ATOM 638 O O . LYS A 1 81 ? 4.042 -0.171 -13.209 1.00 89.44 81 LYS A O 1
ATOM 643 N N . LYS A 1 82 ? 2.649 -0.805 -11.554 1.00 87.06 82 LYS A N 1
ATOM 644 C CA . LYS A 1 82 ? 3.687 -1.419 -10.713 1.00 87.06 82 LYS A CA 1
ATOM 645 C C . LYS A 1 82 ? 4.363 -2.581 -11.436 1.00 87.06 82 LYS A C 1
ATOM 647 O O . LYS A 1 82 ? 5.586 -2.656 -11.439 1.00 87.06 82 LYS A O 1
ATOM 652 N N . ARG A 1 83 ? 3.593 -3.441 -12.109 1.00 88.75 83 ARG A N 1
ATOM 653 C CA . ARG A 1 83 ? 4.132 -4.582 -12.863 1.00 88.75 83 ARG A CA 1
ATOM 654 C C . ARG A 1 83 ? 5.066 -4.142 -13.986 1.00 88.75 83 ARG A C 1
ATOM 656 O O . ARG A 1 83 ? 6.157 -4.686 -14.113 1.00 88.75 83 ARG A O 1
ATOM 663 N N . ARG A 1 84 ? 4.672 -3.126 -14.760 1.00 86.94 84 ARG A N 1
ATOM 664 C CA . ARG A 1 84 ? 5.527 -2.551 -15.811 1.00 86.94 84 ARG A CA 1
ATOM 665 C C . ARG A 1 84 ? 6.789 -1.913 -15.248 1.00 86.94 84 ARG A C 1
ATOM 667 O O . ARG A 1 84 ? 7.848 -2.079 -15.834 1.00 86.94 84 ARG A O 1
ATOM 674 N N . MET A 1 85 ? 6.678 -1.211 -14.119 1.00 85.94 85 MET A N 1
ATOM 675 C CA . MET A 1 85 ? 7.831 -0.609 -13.450 1.00 85.94 85 MET A CA 1
ATOM 676 C C . MET A 1 85 ? 8.831 -1.677 -12.992 1.00 85.94 85 MET A C 1
ATOM 678 O O . MET A 1 85 ? 10.021 -1.538 -13.245 1.00 85.94 85 MET A O 1
ATOM 682 N N . MET A 1 86 ? 8.351 -2.763 -12.377 1.00 85.44 86 MET A N 1
ATOM 683 C CA . MET A 1 86 ? 9.208 -3.876 -11.950 1.00 85.44 86 MET A CA 1
ATOM 684 C C . MET A 1 86 ? 9.880 -4.574 -13.140 1.00 85.44 86 MET A C 1
ATOM 686 O O . MET A 1 86 ? 11.066 -4.875 -13.075 1.00 85.44 86 MET A O 1
ATOM 690 N N . GLY A 1 87 ? 9.158 -4.768 -14.248 1.00 86.81 87 GLY A N 1
ATOM 691 C CA . GLY A 1 87 ? 9.705 -5.366 -15.472 1.00 86.81 87 GLY A CA 1
ATOM 692 C C . GLY A 1 87 ? 10.588 -4.433 -16.310 1.00 86.81 87 GLY A C 1
ATOM 693 O O . GLY A 1 87 ? 11.149 -4.866 -17.315 1.00 86.81 87 GLY A O 1
ATOM 694 N N . LEU A 1 88 ? 10.719 -3.156 -15.936 1.00 88.25 88 LEU A N 1
ATOM 695 C CA . LEU A 1 88 ? 11.461 -2.179 -16.729 1.00 88.25 88 LEU A CA 1
ATOM 696 C C . LEU A 1 88 ? 12.953 -2.520 -16.806 1.00 88.25 88 LEU A C 1
ATOM 698 O O . LEU A 1 88 ? 13.539 -2.385 -17.871 1.00 88.25 88 LEU A O 1
ATOM 702 N N . SER A 1 89 ? 13.567 -2.992 -15.718 1.00 85.31 89 SER A N 1
ATOM 703 C CA . SER A 1 89 ? 14.992 -3.355 -15.724 1.00 85.31 89 SER A CA 1
ATOM 704 C C . SER A 1 89 ? 15.285 -4.515 -16.678 1.00 85.31 89 SER A C 1
ATOM 706 O O . SER A 1 89 ? 16.242 -4.454 -17.451 1.00 85.31 89 SER A O 1
ATOM 708 N N . ASP A 1 90 ? 14.440 -5.546 -16.665 1.00 87.38 90 ASP A N 1
ATOM 709 C CA . ASP A 1 90 ? 14.567 -6.705 -17.555 1.00 87.38 90 ASP A CA 1
ATOM 710 C C . ASP A 1 90 ? 14.361 -6.285 -19.011 1.00 87.38 90 ASP A C 1
ATOM 712 O O . ASP A 1 90 ? 15.169 -6.605 -19.882 1.00 87.38 90 ASP A O 1
ATOM 716 N N . PHE A 1 91 ? 13.339 -5.461 -19.258 1.00 87.94 91 PHE A N 1
ATOM 717 C CA . PHE A 1 91 ? 13.082 -4.883 -20.571 1.00 87.94 91 PHE A CA 1
ATOM 718 C C . PHE A 1 91 ? 14.273 -4.062 -21.091 1.00 87.94 91 PHE A C 1
ATOM 720 O O . PHE A 1 91 ? 14.708 -4.259 -22.224 1.00 87.94 91 PHE A O 1
ATOM 727 N N . LEU A 1 92 ? 14.837 -3.167 -20.274 1.00 90.19 92 LEU A N 1
ATOM 728 C CA . LEU A 1 92 ? 16.003 -2.361 -20.651 1.00 90.19 92 LEU A CA 1
ATOM 729 C C . LEU A 1 92 ? 17.247 -3.230 -20.889 1.00 90.19 92 LEU A C 1
ATOM 731 O O . LEU A 1 92 ? 18.043 -2.921 -21.774 1.00 90.19 92 LEU A O 1
ATOM 735 N N . THR A 1 93 ? 17.394 -4.329 -20.148 1.00 89.00 93 THR A N 1
ATOM 736 C CA . THR A 1 93 ? 18.482 -5.301 -20.338 1.00 89.00 93 THR A CA 1
ATOM 737 C C . THR A 1 93 ? 18.355 -6.026 -21.677 1.00 89.00 93 THR A C 1
ATOM 739 O O . THR A 1 93 ? 19.345 -6.185 -22.393 1.00 89.00 93 THR A O 1
ATOM 742 N N . ASP A 1 94 ? 17.143 -6.429 -22.054 1.00 89.19 94 ASP A N 1
ATOM 743 C CA . ASP A 1 94 ? 16.887 -7.064 -23.348 1.00 89.19 94 ASP A CA 1
ATOM 744 C C . ASP A 1 94 ? 17.101 -6.098 -24.516 1.00 89.19 94 ASP A C 1
ATOM 746 O O . ASP A 1 94 ? 17.658 -6.493 -25.542 1.00 89.19 94 ASP A O 1
ATOM 750 N N . VAL A 1 95 ? 16.716 -4.828 -24.355 1.00 90.31 95 VAL A N 1
ATOM 751 C CA . VAL A 1 95 ? 17.028 -3.774 -25.331 1.00 90.31 95 VAL A CA 1
ATOM 752 C C . VAL A 1 95 ? 18.542 -3.610 -25.463 1.00 90.31 95 VAL A C 1
ATOM 754 O O . VAL A 1 95 ? 19.051 -3.685 -26.575 1.00 90.31 95 VAL A O 1
ATOM 757 N N . ALA A 1 96 ? 19.281 -3.488 -24.354 1.00 89.94 96 ALA A N 1
ATOM 758 C CA . ALA A 1 96 ? 20.742 -3.370 -24.379 1.00 89.94 96 ALA A CA 1
ATOM 759 C C . ALA A 1 96 ? 21.415 -4.541 -25.114 1.00 89.94 96 ALA A C 1
ATOM 761 O O . ALA A 1 96 ? 22.349 -4.337 -25.888 1.00 89.94 96 ALA A O 1
ATOM 762 N N . ARG A 1 97 ? 20.925 -5.771 -24.892 1.00 89.50 97 ARG A N 1
ATOM 763 C CA . ARG A 1 97 ? 21.433 -6.976 -25.562 1.00 89.50 97 ARG A CA 1
ATOM 764 C C . ARG A 1 97 ? 21.206 -6.916 -27.072 1.00 89.50 97 ARG A C 1
ATOM 766 O O . ARG A 1 97 ? 22.134 -7.180 -27.827 1.00 89.50 97 ARG A O 1
ATOM 773 N N . ARG A 1 98 ? 20.000 -6.541 -27.505 1.00 90.12 98 ARG A N 1
ATOM 774 C CA . ARG A 1 98 ? 19.668 -6.415 -28.933 1.00 90.12 98 ARG A CA 1
ATOM 775 C C . ARG A 1 98 ? 20.463 -5.308 -29.610 1.00 90.12 98 ARG A C 1
ATOM 777 O O . ARG A 1 98 ? 20.924 -5.497 -30.727 1.00 90.12 98 ARG A O 1
ATOM 784 N N . GLU A 1 99 ? 20.651 -4.169 -28.954 1.00 91.00 99 GLU A N 1
ATOM 785 C CA . GLU A 1 99 ? 21.474 -3.089 -29.506 1.00 91.00 99 GLU A CA 1
ATOM 786 C C . GLU A 1 99 ? 22.946 -3.514 -29.618 1.00 91.00 99 GLU A C 1
ATOM 788 O O . GLU A 1 99 ? 23.586 -3.229 -30.625 1.00 91.00 99 GLU A O 1
ATOM 793 N N . LEU A 1 100 ? 23.472 -4.277 -28.651 1.00 90.38 100 LEU A N 1
ATOM 794 C CA . LEU A 1 100 ? 24.833 -4.821 -28.715 1.00 90.38 100 LEU A CA 1
ATOM 795 C C . LEU A 1 100 ? 25.052 -5.739 -29.928 1.00 90.38 100 LEU A C 1
ATOM 797 O O . LEU A 1 100 ? 26.118 -5.682 -30.533 1.00 90.38 100 LEU A O 1
ATOM 801 N N . GLU A 1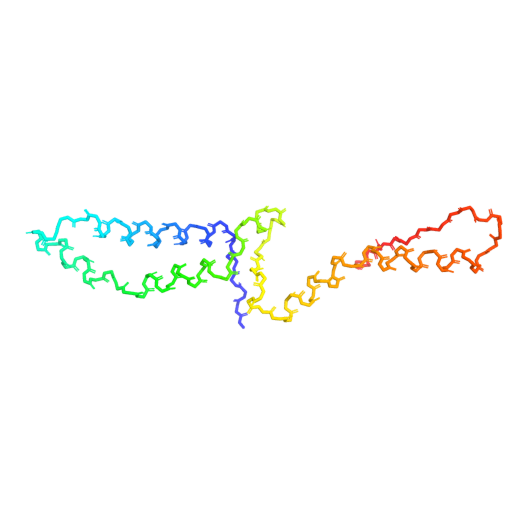 101 ? 24.054 -6.540 -30.313 1.00 89.81 101 GLU A N 1
ATOM 802 C CA . GLU A 1 101 ? 24.113 -7.397 -31.510 1.00 89.81 101 GLU A CA 1
ATOM 803 C C . GLU A 1 101 ? 24.210 -6.597 -32.822 1.00 89.81 101 GLU A C 1
ATOM 805 O O . GLU A 1 101 ? 24.749 -7.100 -33.808 1.00 89.81 101 GLU A O 1
ATOM 810 N N . HIS A 1 102 ? 23.717 -5.355 -32.840 1.00 88.94 102 HIS A N 1
ATOM 811 C CA . HIS A 1 102 ? 23.795 -4.457 -33.998 1.00 88.94 102 HIS A CA 1
ATOM 812 C C . HIS A 1 102 ? 25.047 -3.566 -33.994 1.00 88.94 102 HIS A C 1
ATOM 814 O O . HIS A 1 102 ? 25.338 -2.905 -34.994 1.00 88.94 102 HIS A O 1
ATOM 820 N N . LEU A 1 103 ? 25.784 -3.522 -32.882 1.00 87.75 103 LEU A N 1
ATOM 821 C CA . LEU A 1 103 ? 27.012 -2.747 -32.747 1.00 87.75 103 LEU A CA 1
ATOM 822 C C . LEU A 1 103 ? 28.223 -3.497 -33.323 1.00 87.75 103 LEU A C 1
ATOM 824 O O . LEU A 1 103 ? 28.213 -4.704 -33.551 1.00 87.75 103 LEU A O 1
ATOM 828 N N . ASP A 1 104 ? 29.301 -2.754 -33.581 1.00 88.81 104 ASP A N 1
ATOM 829 C CA . ASP A 1 104 ? 30.563 -3.327 -34.049 1.00 88.81 104 ASP A CA 1
ATOM 830 C C . ASP A 1 104 ? 31.105 -4.343 -33.031 1.00 88.81 104 ASP A C 1
ATOM 832 O O . ASP A 1 104 ? 31.158 -4.061 -31.836 1.00 88.81 104 ASP A O 1
ATOM 836 N N . THR A 1 105 ? 31.587 -5.492 -33.512 1.00 83.75 105 THR A N 1
ATOM 837 C CA . THR A 1 105 ? 32.200 -6.567 -32.704 1.00 83.75 105 THR A CA 1
ATOM 838 C C . THR A 1 105 ? 33.334 -6.119 -31.774 1.00 83.75 105 THR A C 1
ATOM 840 O O . THR A 1 105 ? 33.689 -6.835 -30.840 1.00 83.75 105 THR A O 1
ATOM 843 N N . ARG A 1 106 ? 33.918 -4.938 -32.011 1.00 90.50 106 ARG A N 1
ATOM 844 C CA . ARG A 1 106 ? 34.922 -4.311 -31.141 1.00 90.50 106 ARG A CA 1
ATOM 845 C C . ARG A 1 106 ? 34.337 -3.739 -29.848 1.00 90.50 106 ARG A C 1
ATOM 847 O O . ARG A 1 106 ? 35.110 -3.419 -28.948 1.00 90.50 106 ARG A O 1
ATOM 854 N N . ILE A 1 107 ? 33.018 -3.576 -29.755 1.00 86.88 107 ILE A N 1
ATOM 855 C CA . ILE A 1 107 ? 32.329 -3.072 -28.567 1.00 86.88 107 ILE A CA 1
ATOM 856 C C . ILE A 1 107 ? 31.966 -4.269 -27.676 1.00 86.88 107 ILE A C 1
ATOM 858 O O . ILE A 1 107 ? 31.113 -5.071 -28.047 1.00 86.88 107 ILE A O 1
ATOM 862 N N . PRO A 1 108 ? 32.594 -4.414 -26.495 1.00 84.56 108 PRO A N 1
ATOM 863 C CA . PRO A 1 108 ? 32.419 -5.600 -25.658 1.00 84.56 108 PRO A CA 1
ATOM 864 C C . PRO A 1 108 ? 31.161 -5.549 -24.777 1.00 84.56 108 PRO A C 1
ATOM 866 O O . PRO A 1 108 ? 30.780 -6.566 -24.201 1.00 84.56 108 PRO A O 1
ATOM 869 N N . SER A 1 109 ? 30.540 -4.378 -24.613 1.00 86.38 109 SER A N 1
ATOM 870 C CA . SER A 1 109 ? 29.376 -4.196 -23.745 1.00 86.38 109 SER A CA 1
ATOM 871 C C . SER A 1 109 ? 28.528 -2.989 -24.147 1.00 86.38 109 SER A C 1
ATOM 873 O O . SER A 1 109 ? 29.019 -2.013 -24.713 1.00 86.38 109 SER A O 1
ATOM 875 N N . CYS A 1 110 ? 27.237 -3.060 -23.824 1.00 85.81 110 CYS A N 1
ATOM 876 C CA . C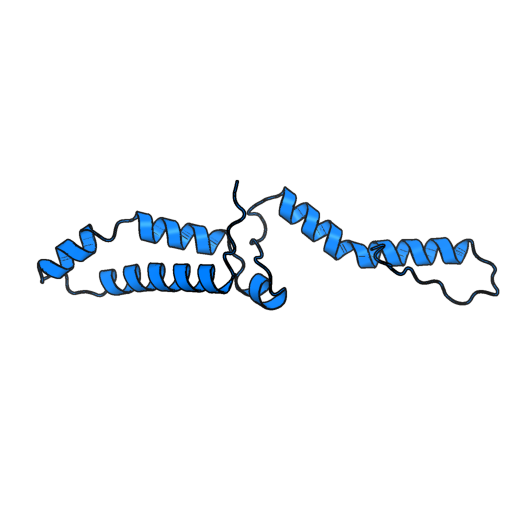YS A 1 110 ? 26.267 -1.981 -23.977 1.00 85.81 110 CYS A CA 1
ATOM 877 C C . CYS A 1 110 ? 25.450 -1.877 -22.683 1.00 85.81 110 CYS A C 1
ATOM 879 O O . CYS A 1 110 ? 25.127 -2.897 -22.070 1.00 85.81 110 CYS A O 1
ATOM 881 N N . CYS A 1 111 ? 25.122 -0.661 -22.254 1.00 85.88 111 CYS A N 1
ATOM 882 C CA . CYS A 1 111 ? 24.234 -0.419 -21.123 1.00 85.88 111 CYS A CA 1
ATOM 883 C C . CYS A 1 111 ? 23.239 0.694 -21.458 1.00 85.88 111 CYS A C 1
ATOM 885 O O . CYS A 1 111 ? 23.546 1.614 -22.215 1.00 85.88 111 CYS A O 1
ATOM 887 N N . VAL A 1 112 ? 22.043 0.609 -20.876 1.00 87.62 112 VAL A N 1
ATOM 888 C CA . VAL A 1 112 ? 21.024 1.655 -20.987 1.00 87.62 112 VAL A CA 1
ATOM 889 C C . VAL A 1 112 ? 20.990 2.435 -19.682 1.00 87.62 112 VAL A C 1
ATOM 891 O O . VAL A 1 112 ? 20.872 1.851 -18.606 1.00 87.62 112 VAL A O 1
ATOM 894 N N . ILE A 1 113 ? 21.091 3.758 -19.782 1.00 85.75 113 ILE A N 1
ATOM 895 C CA . ILE A 1 113 ? 21.022 4.672 -18.642 1.00 85.75 113 ILE A CA 1
ATOM 896 C C . ILE A 1 113 ? 19.844 5.627 -18.809 1.00 85.75 113 ILE A C 1
ATOM 898 O O . ILE A 1 113 ? 19.575 6.123 -19.902 1.00 85.75 113 ILE A O 1
ATOM 902 N N . TYR A 1 114 ? 19.146 5.895 -17.710 1.00 83.56 114 TYR A N 1
ATOM 903 C CA . TYR A 1 114 ? 18.124 6.932 -17.660 1.00 83.56 114 TYR A CA 1
ATOM 904 C C . TYR A 1 114 ? 18.757 8.242 -17.189 1.00 83.56 114 TYR A C 1
ATOM 906 O O . TYR A 1 114 ? 19.316 8.301 -16.094 1.00 83.56 114 TYR A O 1
ATOM 914 N N . ILE A 1 115 ? 18.652 9.289 -18.007 1.00 87.06 115 ILE A N 1
ATOM 915 C CA . ILE A 1 115 ? 19.084 10.644 -17.657 1.00 87.06 115 ILE A CA 1
ATOM 916 C C . ILE A 1 115 ? 17.822 11.509 -17.546 1.00 87.06 115 ILE A C 1
ATOM 918 O O . ILE A 1 115 ? 17.165 11.740 -18.563 1.00 87.06 115 ILE A O 1
ATOM 922 N N . PRO A 1 116 ? 17.454 11.984 -16.342 1.00 83.62 116 PRO A N 1
ATOM 923 C CA . PRO A 1 116 ? 16.358 12.927 -16.194 1.00 83.62 116 PRO A CA 1
ATOM 924 C C . PRO A 1 116 ? 16.741 14.252 -16.861 1.00 83.62 116 PRO A C 1
ATOM 926 O O . PRO A 1 116 ? 17.755 14.853 -16.508 1.00 83.62 116 PRO A O 1
ATOM 929 N N . LEU A 1 117 ? 15.935 14.707 -17.817 1.00 77.62 117 LEU A N 1
ATOM 930 C CA . LEU A 1 117 ? 16.033 16.063 -18.353 1.00 77.62 117 LEU A CA 1
ATOM 931 C C . LEU A 1 117 ? 15.275 16.994 -17.399 1.00 77.62 117 LEU A C 1
ATOM 933 O O . LEU A 1 117 ? 14.108 16.735 -17.097 1.00 77.62 117 LEU A O 1
ATOM 937 N N . VAL A 1 118 ? 15.973 18.005 -16.880 1.00 63.19 118 VAL A N 1
ATOM 938 C CA . VAL A 1 118 ? 15.447 19.011 -15.938 1.00 63.19 118 VAL A CA 1
ATOM 939 C C . VAL A 1 118 ? 14.785 20.151 -16.697 1.00 63.19 118 VAL A C 1
ATOM 941 O O . VAL A 1 118 ? 15.364 20.561 -17.729 1.00 63.19 118 VAL A O 1
#

Foldseek 3Di:
DDPDPDFLVNLVVLLCVLVVLQVVLVPDDPVDVVSVVSNVVSDCVSVVVNVVSVQFFDSVVCVVVVHTDTDPPPDVVSVVVVVCVVCVVVVQVVVQVVVVVVDDPVDPGGHDDDDDDD